Protein AF-A0A525D0L1-F1 (afdb_monomer_lite)

Se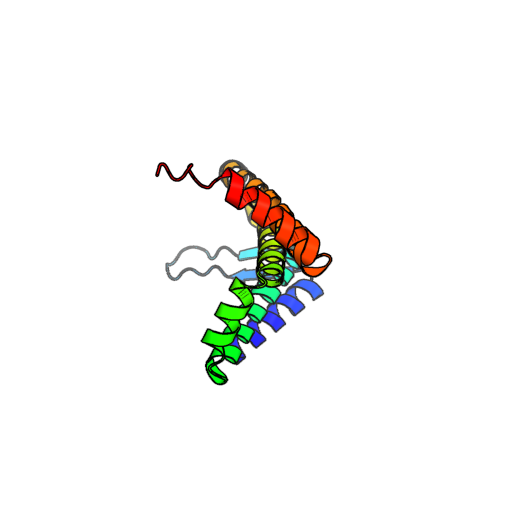condary structure (DSSP, 8-state):
-HHHHHHHHHHHHHHHHHTEEEEEE--SSSS-PEEEEEETHHHHHHHHHHHHHHHHHHHHHHHHHTT-HHHHHHHHHH-THHHHHHHHHHHHHHHHHHHH--TTTTS-HHHHHHHHHHHHHHHHHHHHHHHHHHHHHHHHH-HHHHHHHHHHHHHHHSPP---

Structure (mmCIF, N/CA/C/O backbone):
data_AF-A0A525D0L1-F1
#
_entry.id   AF-A0A525D0L1-F1
#
loop_
_atom_site.group_PDB
_atom_site.id
_atom_site.type_symbol
_atom_site.label_atom_id
_atom_site.label_alt_id
_atom_site.label_comp_id
_atom_site.label_asym_id
_atom_site.label_entity_id
_atom_site.label_seq_id
_atom_site.pdbx_PDB_ins_code
_atom_site.Cartn_x
_atom_site.Cartn_y
_atom_site.Cartn_z
_atom_site.occupancy
_atom_site.B_iso_or_equiv
_atom_site.auth_seq_id
_atom_site.auth_comp_id
_atom_site.auth_asym_id
_atom_site.auth_atom_id
_atom_site.pdbx_PDB_model_num
ATOM 1 N N . MET A 1 1 ? -17.324 0.822 -9.614 1.00 80.81 1 MET A N 1
ATOM 2 C CA . MET A 1 1 ? -16.140 0.660 -8.738 1.00 80.81 1 MET A CA 1
ATOM 3 C C . MET A 1 1 ? -15.811 -0.814 -8.514 1.00 80.81 1 MET A C 1
ATOM 5 O O . MET A 1 1 ? -14.697 -1.192 -8.839 1.00 80.81 1 MET A O 1
ATOM 9 N N . LEU A 1 2 ? -16.758 -1.664 -8.079 1.00 87.75 2 LEU A N 1
ATOM 10 C CA . LEU A 1 2 ? -16.481 -3.097 -7.853 1.00 87.75 2 LEU A CA 1
ATOM 11 C C . LEU A 1 2 ? -15.861 -3.840 -9.056 1.00 87.75 2 LEU A C 1
ATOM 13 O O . LEU A 1 2 ? -14.805 -4.433 -8.862 1.00 87.75 2 LEU A O 1
ATOM 17 N N . PRO A 1 3 ? -16.410 -3.767 -10.292 1.00 90.31 3 PRO A N 1
ATOM 18 C CA . PRO A 1 3 ? -15.849 -4.529 -11.415 1.00 90.31 3 PRO A CA 1
ATOM 19 C C . PRO A 1 3 ? -14.433 -4.074 -11.783 1.00 90.31 3 PRO A C 1
ATOM 21 O O . PRO A 1 3 ? -13.589 -4.887 -12.141 1.00 90.31 3 PRO A O 1
ATOM 24 N N . ILE A 1 4 ? -14.167 -2.771 -11.636 1.00 91.44 4 ILE A N 1
ATOM 25 C CA . ILE A 1 4 ? -12.854 -2.165 -11.881 1.00 91.44 4 ILE A CA 1
ATOM 26 C C . ILE A 1 4 ? -11.853 -2.672 -10.840 1.00 91.44 4 ILE A C 1
ATOM 28 O O . ILE A 1 4 ? -10.785 -3.148 -11.206 1.00 91.44 4 ILE A O 1
ATOM 32 N N . GLY A 1 5 ? -12.213 -2.633 -9.553 1.00 88.44 5 GLY A N 1
ATOM 33 C CA . GLY A 1 5 ? -11.365 -3.152 -8.480 1.00 88.44 5 GLY A CA 1
ATOM 34 C C . GLY A 1 5 ? -11.027 -4.629 -8.681 1.00 88.44 5 GLY A C 1
ATOM 35 O O . GLY A 1 5 ? -9.859 -5.002 -8.625 1.00 88.44 5 GLY A O 1
ATOM 36 N N . THR A 1 6 ? -12.019 -5.460 -9.016 1.00 90.94 6 THR A N 1
ATOM 37 C CA . THR A 1 6 ? -11.802 -6.884 -9.313 1.00 90.94 6 THR A CA 1
ATOM 38 C C . THR A 1 6 ? -10.883 -7.090 -10.516 1.00 90.94 6 THR A C 1
ATOM 40 O O . THR A 1 6 ? -9.970 -7.906 -10.436 1.00 90.94 6 THR A O 1
ATOM 43 N N . ALA A 1 7 ? -11.071 -6.343 -11.607 1.00 92.56 7 ALA A N 1
ATOM 44 C CA . ALA A 1 7 ? -10.205 -6.441 -12.781 1.00 92.56 7 ALA A CA 1
ATOM 45 C C . ALA A 1 7 ? -8.744 -6.097 -12.446 1.00 92.56 7 ALA A C 1
ATOM 47 O O . ALA A 1 7 ? -7.836 -6.835 -12.823 1.00 92.56 7 ALA A O 1
ATOM 48 N N . VAL A 1 8 ? -8.519 -5.029 -11.674 1.00 91.31 8 VAL A N 1
ATOM 49 C CA . VAL A 1 8 ? -7.176 -4.608 -11.247 1.00 91.31 8 VAL A CA 1
ATOM 50 C C . VAL A 1 8 ? -6.534 -5.641 -10.311 1.00 91.31 8 VAL A C 1
ATOM 52 O O . VAL A 1 8 ? -5.354 -5.949 -10.466 1.00 91.31 8 VAL A O 1
ATOM 55 N N . VAL A 1 9 ? -7.304 -6.242 -9.392 1.00 93.25 9 VAL A N 1
ATOM 56 C CA . VAL A 1 9 ? -6.830 -7.356 -8.547 1.00 93.25 9 VAL A CA 1
ATOM 57 C C . VAL A 1 9 ? -6.390 -8.542 -9.401 1.00 93.25 9 VAL A C 1
ATOM 59 O O . VAL A 1 9 ? -5.295 -9.064 -9.209 1.00 93.25 9 VAL A O 1
ATOM 62 N N . MET A 1 10 ? -7.224 -8.958 -10.356 1.00 93.81 10 MET A N 1
ATOM 63 C CA . MET A 1 10 ? -6.918 -10.093 -11.230 1.00 93.81 10 MET A CA 1
ATOM 64 C C . MET A 1 10 ? -5.665 -9.827 -12.065 1.00 93.81 10 MET A C 1
ATOM 66 O O . MET A 1 10 ? -4.816 -10.710 -12.185 1.00 93.81 10 MET A O 1
ATOM 70 N N . TRP A 1 11 ? -5.508 -8.602 -12.569 1.00 89.88 11 TRP A N 1
ATOM 71 C CA . TRP A 1 11 ? -4.317 -8.202 -13.310 1.00 89.88 11 TRP A CA 1
ATOM 72 C C . TRP A 1 11 ? -3.054 -8.219 -12.436 1.00 89.88 11 TRP A C 1
ATOM 74 O O . TRP A 1 11 ? -2.022 -8.752 -12.847 1.00 89.88 11 TRP A O 1
ATOM 84 N N . GLY A 1 12 ? -3.141 -7.728 -11.197 1.00 88.12 12 GLY A N 1
ATOM 85 C CA . GLY A 1 12 ? -2.045 -7.803 -10.231 1.00 88.12 12 GLY A CA 1
ATOM 86 C C . GLY A 1 12 ? -1.621 -9.245 -9.927 1.00 88.12 12 GLY A C 1
ATOM 87 O O . GLY A 1 12 ? -0.434 -9.569 -9.993 1.00 88.12 12 GLY A O 1
ATOM 88 N N . ILE A 1 13 ? -2.584 -10.141 -9.687 1.00 91.56 13 ILE A N 1
ATOM 89 C CA . ILE A 1 13 ? -2.332 -11.575 -9.460 1.00 91.56 13 ILE A CA 1
ATOM 90 C C . ILE A 1 13 ? -1.679 -12.221 -10.688 1.00 91.56 13 ILE A C 1
ATOM 92 O O . ILE A 1 13 ? -0.739 -13.012 -10.559 1.00 91.56 13 ILE A O 1
ATOM 96 N N . GLU A 1 14 ? -2.154 -11.888 -11.886 1.00 89.25 14 GLU A N 1
ATOM 97 C CA . GLU A 1 14 ? -1.582 -12.390 -13.131 1.00 89.25 14 GLU A CA 1
ATOM 98 C C . GLU A 1 14 ? -0.129 -11.933 -13.315 1.00 89.25 14 GLU A C 1
ATOM 100 O O . GLU A 1 14 ? 0.726 -12.753 -13.661 1.00 89.25 14 GLU A O 1
ATOM 105 N N . SER A 1 15 ? 0.170 -10.669 -13.006 1.00 85.62 15 SER A N 1
ATOM 106 C CA . SER A 1 15 ? 1.527 -10.111 -13.034 1.00 85.62 15 SER A CA 1
ATOM 107 C C . SER A 1 15 ? 2.466 -10.834 -12.056 1.00 85.62 15 SER A C 1
ATOM 109 O O . SER A 1 15 ? 3.561 -11.259 -12.442 1.00 85.62 15 SER A O 1
ATOM 111 N N . ILE A 1 16 ? 2.006 -11.113 -10.826 1.00 88.81 16 ILE A N 1
ATOM 112 C CA . ILE A 1 16 ? 2.753 -11.914 -9.835 1.00 88.81 16 ILE A CA 1
ATOM 113 C C . ILE A 1 16 ? 3.048 -13.316 -10.381 1.00 88.81 16 ILE A C 1
ATOM 115 O O . ILE A 1 16 ? 4.181 -13.798 -10.293 1.00 88.81 16 ILE A O 1
ATOM 119 N N . ARG A 1 17 ? 2.040 -13.979 -10.963 1.00 90.12 17 ARG A N 1
ATOM 120 C CA . ARG A 1 17 ? 2.164 -15.350 -11.475 1.00 90.12 17 ARG A CA 1
ATOM 121 C C . ARG A 1 17 ? 3.111 -15.433 -12.669 1.00 90.12 17 ARG A C 1
ATOM 123 O O . ARG A 1 17 ? 3.926 -16.353 -12.734 1.00 90.12 17 ARG A O 1
ATOM 130 N N . LYS A 1 18 ? 3.004 -14.497 -13.613 1.00 86.81 18 LYS A N 1
ATOM 131 C CA . LYS A 1 18 ? 3.844 -14.458 -14.818 1.00 86.81 18 LYS A CA 1
ATOM 132 C C . LYS A 1 18 ? 5.240 -13.895 -14.548 1.00 86.81 18 LYS A C 1
ATOM 134 O O . LYS A 1 18 ? 6.132 -14.109 -15.365 1.00 86.81 18 LYS A O 1
ATOM 139 N N . LYS A 1 19 ? 5.445 -13.199 -13.420 1.00 86.06 19 LYS A N 1
ATOM 140 C CA . LYS A 1 19 ? 6.674 -12.445 -13.098 1.00 86.06 19 LYS A CA 1
ATOM 141 C C . LYS A 1 19 ? 7.068 -11.478 -14.221 1.00 86.06 19 LYS A C 1
ATOM 143 O O . LYS A 1 19 ? 8.256 -11.227 -14.455 1.00 86.06 19 LYS A O 1
ATOM 148 N N . TYR A 1 20 ? 6.057 -10.969 -14.917 1.00 81.75 20 TYR A N 1
ATOM 149 C CA . TYR A 1 20 ? 6.176 -10.101 -16.074 1.00 81.75 20 TYR A CA 1
ATOM 150 C C . TYR A 1 20 ? 4.991 -9.140 -16.099 1.00 81.75 20 TYR A C 1
ATOM 152 O O . TYR A 1 20 ? 3.846 -9.579 -15.991 1.00 81.75 20 TYR A O 1
ATOM 160 N N . SER A 1 21 ? 5.286 -7.854 -16.268 1.00 77.56 21 SER A N 1
ATOM 161 C CA . SER A 1 21 ? 4.297 -6.786 -16.401 1.00 77.56 21 SER A CA 1
ATOM 162 C C . SER A 1 21 ? 4.735 -5.887 -17.549 1.00 77.56 21 SER A C 1
ATOM 164 O O . SER A 1 21 ? 5.891 -5.460 -17.574 1.00 77.56 21 SER A O 1
ATOM 166 N N . SER A 1 22 ? 3.850 -5.636 -18.509 1.00 76.62 22 SER A N 1
ATOM 167 C CA . SER A 1 22 ? 4.114 -4.750 -19.642 1.00 76.62 22 SER A CA 1
ATOM 168 C C . SER A 1 22 ? 3.035 -3.691 -19.724 1.00 76.62 22 SER A C 1
ATOM 170 O O . SER A 1 22 ? 1.850 -4.025 -19.796 1.00 76.62 22 SER A O 1
ATOM 172 N N . TYR A 1 23 ? 3.459 -2.437 -19.773 1.00 73.06 23 TYR A N 1
ATOM 173 C CA . TYR A 1 23 ? 2.577 -1.302 -19.983 1.00 73.06 23 TYR A CA 1
ATOM 174 C C . TYR A 1 23 ? 2.910 -0.670 -21.325 1.00 73.06 23 TYR A C 1
ATOM 176 O O . TYR A 1 23 ? 4.065 -0.322 -21.587 1.00 73.06 23 TYR A O 1
ATOM 184 N N . ASP A 1 24 ? 1.890 -0.532 -22.166 1.00 67.19 24 ASP A N 1
ATOM 185 C CA . ASP A 1 24 ? 1.983 0.294 -23.359 1.00 67.19 24 ASP A CA 1
ATOM 186 C C . ASP A 1 24 ? 1.743 1.743 -22.929 1.00 67.19 24 ASP A C 1
ATOM 188 O O . ASP A 1 24 ? 0.623 2.113 -22.568 1.00 67.19 24 ASP A O 1
ATOM 192 N N . SER A 1 25 ? 2.798 2.560 -22.889 1.00 60.16 25 SER A N 1
ATOM 193 C CA . SER A 1 25 ? 2.635 4.005 -22.734 1.00 60.16 25 SER A CA 1
ATOM 194 C C . SER A 1 25 ? 2.479 4.640 -24.115 1.00 60.16 25 SER A C 1
ATOM 196 O O . SER A 1 25 ? 3.284 5.474 -24.540 1.00 60.16 25 SER A O 1
ATOM 198 N N . SER A 1 26 ? 1.441 4.239 -24.843 1.00 52.75 26 SER A N 1
ATOM 199 C CA . SER A 1 26 ? 0.960 4.963 -26.010 1.00 52.75 26 SER A CA 1
ATOM 200 C C . SER A 1 26 ? 0.252 6.228 -25.520 1.00 52.75 26 SER A C 1
ATOM 202 O O . SER A 1 26 ? -0.972 6.284 -25.424 1.00 52.75 26 SER A O 1
ATOM 204 N N . VAL A 1 27 ? 1.035 7.235 -25.124 1.00 50.72 27 VAL A N 1
ATOM 205 C CA . VAL A 1 27 ? 0.517 8.588 -24.902 1.00 50.72 27 VAL A CA 1
ATOM 206 C C . VAL A 1 27 ? 0.013 9.093 -26.253 1.00 50.72 27 VAL A C 1
ATOM 208 O O . VAL A 1 27 ? 0.765 9.108 -27.228 1.00 50.72 27 VAL A O 1
ATOM 211 N N . GLU A 1 28 ? -1.267 9.463 -26.307 1.00 46.91 28 GLU A N 1
ATOM 212 C CA . GLU A 1 28 ? -1.941 10.115 -27.434 1.00 46.91 28 GLU A CA 1
ATOM 213 C C . GLU A 1 28 ? -1.128 11.327 -27.922 1.00 46.91 28 GLU A C 1
ATOM 215 O O . GLU A 1 28 ? -1.257 12.434 -27.405 1.00 46.91 28 GLU A O 1
ATOM 220 N N . GLY A 1 29 ? -0.229 11.123 -28.888 1.00 43.78 29 GLY A N 1
ATOM 221 C CA . GLY A 1 29 ? 0.645 12.201 -29.348 1.00 43.78 29 GLY A CA 1
ATOM 222 C C . GLY A 1 29 ? 1.868 11.761 -30.146 1.00 43.78 29 GLY A C 1
ATOM 223 O O . GLY A 1 29 ? 2.961 12.231 -29.865 1.00 43.78 29 GLY A O 1
ATOM 224 N N . GLY A 1 30 ? 1.713 10.861 -31.123 1.00 39.28 30 GLY A N 1
ATOM 225 C CA . GLY A 1 30 ? 2.628 10.731 -32.275 1.00 39.28 30 GLY A CA 1
ATOM 226 C C . GLY A 1 30 ? 4.114 10.409 -32.026 1.00 39.28 30 GLY A C 1
ATOM 227 O O . GLY A 1 30 ? 4.889 10.439 -32.979 1.00 39.28 30 GLY A O 1
ATOM 228 N N . GLY A 1 31 ? 4.534 10.104 -30.798 1.00 44.53 31 GLY A N 1
ATOM 229 C CA . GLY A 1 31 ? 5.885 9.646 -30.468 1.00 44.53 31 GLY A CA 1
ATOM 230 C C . GLY A 1 31 ? 5.937 8.126 -30.336 1.00 44.53 31 GLY A C 1
ATOM 231 O O . GLY A 1 31 ? 4.974 7.517 -29.880 1.00 44.53 31 GLY A O 1
ATOM 232 N N . SER A 1 32 ? 7.055 7.510 -30.735 1.00 47.81 32 SER A N 1
ATOM 233 C CA . SER A 1 32 ? 7.307 6.069 -30.589 1.00 47.81 32 SER A CA 1
ATOM 234 C C . SER A 1 32 ? 6.923 5.589 -29.185 1.00 47.81 32 SER A C 1
ATOM 236 O O . SER A 1 32 ? 7.541 6.021 -28.210 1.00 47.81 32 SER A O 1
ATOM 238 N N . GLY A 1 33 ? 5.905 4.729 -29.088 1.00 52.84 33 GLY A N 1
ATOM 239 C CA . GLY A 1 33 ? 5.436 4.179 -27.819 1.00 52.84 33 GLY A CA 1
ATOM 240 C C . GLY A 1 33 ? 6.590 3.536 -27.056 1.00 52.84 33 GLY A C 1
ATOM 241 O O . GLY A 1 33 ? 7.309 2.687 -27.590 1.00 52.84 33 GLY A O 1
ATOM 242 N N . TYR A 1 34 ? 6.802 3.977 -25.820 1.00 55.12 34 TYR A N 1
ATOM 243 C CA . TYR A 1 34 ? 7.755 3.337 -24.927 1.00 55.12 34 TYR A CA 1
ATOM 244 C C . TYR A 1 34 ? 7.037 2.176 -24.235 1.00 55.12 34 TYR A C 1
ATOM 246 O O . TYR A 1 34 ? 6.069 2.369 -23.504 1.00 55.12 34 TYR A O 1
ATOM 254 N N . TYR A 1 35 ? 7.503 0.954 -24.481 1.00 61.72 35 TYR A N 1
ATOM 255 C CA . TYR A 1 35 ? 7.062 -0.212 -23.725 1.00 61.72 35 TYR A CA 1
ATOM 256 C C . TYR A 1 35 ? 7.839 -0.257 -22.414 1.00 61.72 35 TYR A C 1
ATOM 258 O O . TYR A 1 35 ? 9.060 -0.406 -22.431 1.00 61.72 35 TYR A O 1
ATOM 266 N N . TYR A 1 36 ? 7.146 -0.129 -21.283 1.00 67.12 36 TYR A N 1
ATOM 267 C CA . TYR A 1 36 ? 7.752 -0.348 -19.973 1.00 67.12 36 TYR A CA 1
ATOM 268 C C . TYR A 1 36 ? 7.525 -1.798 -19.567 1.00 67.12 36 TYR A C 1
ATOM 270 O O . TYR A 1 36 ? 6.391 -2.208 -19.305 1.00 67.12 36 TYR A O 1
ATOM 278 N N . SER A 1 37 ? 8.609 -2.569 -19.515 1.00 76.94 37 SER A N 1
ATOM 279 C CA . SER A 1 37 ? 8.582 -3.976 -19.132 1.00 76.94 37 SER A CA 1
ATOM 280 C C . SER A 1 37 ? 9.252 -4.164 -17.774 1.00 76.94 37 SER A C 1
ATOM 282 O O . SER A 1 37 ? 10.442 -3.881 -17.595 1.00 76.94 37 SER A O 1
ATOM 284 N N . TYR A 1 38 ? 8.518 -4.729 -16.822 1.00 76.69 38 TYR A N 1
ATOM 285 C CA . TYR A 1 38 ? 9.063 -5.212 -15.558 1.00 76.69 38 TYR A CA 1
ATOM 286 C C . TYR A 1 38 ? 9.267 -6.724 -15.627 1.00 76.69 38 TYR A C 1
ATOM 288 O O . TYR A 1 38 ? 8.419 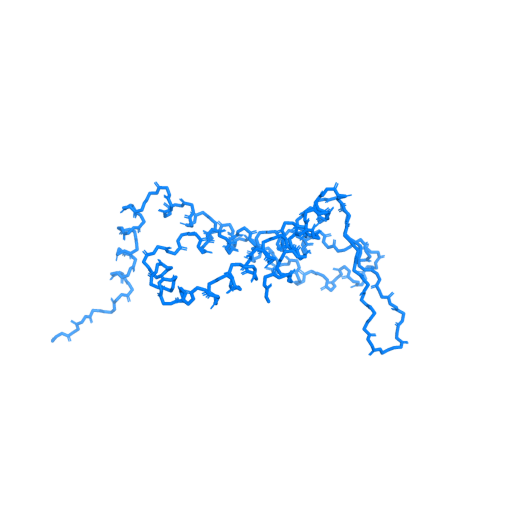-7.465 -16.125 1.00 76.69 38 TYR A O 1
ATOM 296 N N . THR A 1 39 ? 10.391 -7.204 -15.094 1.00 81.19 39 THR A N 1
ATOM 297 C CA . THR A 1 39 ? 10.718 -8.637 -15.028 1.00 81.19 39 THR A CA 1
ATOM 298 C C . THR A 1 39 ? 11.198 -9.021 -13.633 1.00 81.19 39 THR A C 1
ATOM 300 O O . THR A 1 39 ? 11.883 -8.235 -12.976 1.00 81.19 39 THR A O 1
ATOM 303 N N . GLY A 1 40 ? 10.910 -10.246 -13.191 1.00 85.50 40 GLY A N 1
ATOM 304 C CA . GLY A 1 40 ? 11.455 -10.782 -11.940 1.00 85.50 40 GLY A CA 1
ATOM 305 C C . GLY A 1 40 ? 10.849 -10.124 -10.697 1.00 85.50 40 GLY A C 1
ATOM 306 O O . GLY A 1 40 ? 9.630 -10.016 -10.594 1.00 85.50 40 GLY A O 1
ATOM 307 N N . ILE A 1 41 ? 11.688 -9.702 -9.742 1.00 84.56 41 ILE A N 1
ATOM 308 C CA . ILE A 1 41 ? 11.239 -9.128 -8.456 1.00 84.56 41 ILE A CA 1
ATOM 309 C C . ILE A 1 41 ? 10.431 -7.842 -8.666 1.00 84.56 41 ILE A C 1
ATOM 311 O O . ILE A 1 41 ? 9.415 -7.655 -8.003 1.00 84.56 41 ILE A O 1
ATOM 315 N N . ALA A 1 42 ? 10.829 -6.996 -9.621 1.00 83.50 42 ALA A N 1
ATOM 316 C CA . ALA A 1 42 ? 10.110 -5.761 -9.926 1.00 83.50 42 ALA A CA 1
ATOM 317 C C . ALA A 1 42 ? 8.678 -6.036 -10.412 1.00 83.50 42 ALA A C 1
ATOM 319 O O . ALA A 1 42 ? 7.752 -5.373 -9.968 1.00 83.50 42 ALA A O 1
ATOM 320 N N . ALA A 1 43 ? 8.480 -7.063 -11.247 1.00 83.25 43 ALA A N 1
ATOM 321 C CA . ALA A 1 43 ? 7.148 -7.450 -11.716 1.00 83.25 43 ALA A CA 1
ATOM 322 C C . ALA A 1 43 ? 6.277 -8.035 -10.596 1.00 83.25 43 ALA A C 1
ATOM 324 O O . ALA A 1 43 ? 5.082 -7.768 -10.533 1.00 83.25 43 ALA A O 1
ATOM 325 N N . VAL A 1 44 ? 6.872 -8.806 -9.679 1.00 86.69 44 VAL A N 1
ATOM 326 C CA . VAL A 1 44 ? 6.148 -9.323 -8.507 1.00 86.69 44 VAL A CA 1
ATOM 327 C C . VAL A 1 44 ? 5.684 -8.174 -7.611 1.00 86.69 44 VAL A C 1
ATOM 329 O O . VAL A 1 44 ? 4.540 -8.171 -7.168 1.00 86.69 44 VAL A O 1
ATOM 332 N N . MET A 1 45 ? 6.545 -7.187 -7.364 1.00 89.81 45 MET A N 1
ATOM 333 C CA . MET A 1 45 ? 6.217 -6.033 -6.520 1.00 89.81 45 MET A CA 1
ATOM 334 C C . MET A 1 45 ? 5.213 -5.092 -7.185 1.00 89.81 45 MET A C 1
ATOM 336 O O . MET A 1 45 ? 4.300 -4.607 -6.517 1.00 89.81 45 MET A O 1
ATOM 340 N N . ASP A 1 46 ? 5.311 -4.905 -8.499 1.00 88.25 46 AS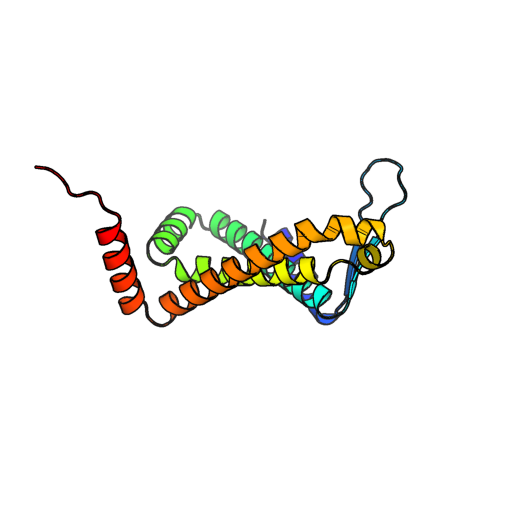P A N 1
ATOM 341 C CA . ASP A 1 46 ? 4.308 -4.204 -9.299 1.00 88.25 46 ASP A CA 1
ATOM 342 C C . ASP A 1 46 ? 2.945 -4.906 -9.202 1.00 88.25 46 ASP A C 1
ATOM 344 O O . ASP A 1 46 ? 1.941 -4.291 -8.851 1.00 88.25 46 ASP A O 1
ATOM 348 N N . GLY A 1 47 ? 2.918 -6.231 -9.371 1.00 87.25 47 GLY A N 1
ATOM 349 C CA . GLY A 1 47 ? 1.704 -7.028 -9.227 1.00 87.25 47 GLY A CA 1
ATOM 350 C C . GLY A 1 47 ? 1.100 -6.987 -7.817 1.00 87.25 47 GLY A C 1
ATOM 351 O O . GLY A 1 47 ? -0.121 -6.895 -7.680 1.00 87.25 47 GLY A O 1
ATOM 352 N N . ILE A 1 48 ? 1.921 -6.979 -6.757 1.00 91.31 48 ILE A N 1
ATOM 353 C CA . ILE A 1 48 ? 1.451 -6.753 -5.376 1.00 91.31 48 ILE A CA 1
ATOM 354 C C . ILE A 1 48 ? 0.821 -5.362 -5.256 1.00 91.31 48 ILE A C 1
ATOM 356 O O . ILE A 1 48 ? -0.283 -5.235 -4.730 1.00 91.31 48 ILE A O 1
ATOM 360 N N . THR A 1 49 ? 1.482 -4.336 -5.791 1.00 92.12 49 THR A N 1
ATOM 361 C CA . THR A 1 49 ? 0.997 -2.948 -5.765 1.00 92.12 49 THR A CA 1
ATOM 362 C C . THR A 1 49 ? -0.355 -2.822 -6.471 1.00 92.12 49 THR A C 1
ATOM 364 O O . THR A 1 49 ? -1.293 -2.266 -5.900 1.00 92.12 49 THR A O 1
ATOM 367 N N . LEU A 1 50 ? -0.493 -3.405 -7.667 1.00 90.38 50 LEU A N 1
ATOM 368 C CA . LEU A 1 50 ? -1.757 -3.473 -8.403 1.00 90.38 50 LEU A CA 1
ATOM 369 C C . LEU A 1 50 ? -2.833 -4.225 -7.620 1.00 90.38 50 LEU A C 1
ATOM 371 O O . LEU A 1 50 ? -3.959 -3.751 -7.512 1.00 90.38 50 LEU A O 1
ATOM 375 N N . THR A 1 51 ? -2.492 -5.370 -7.029 1.00 92.19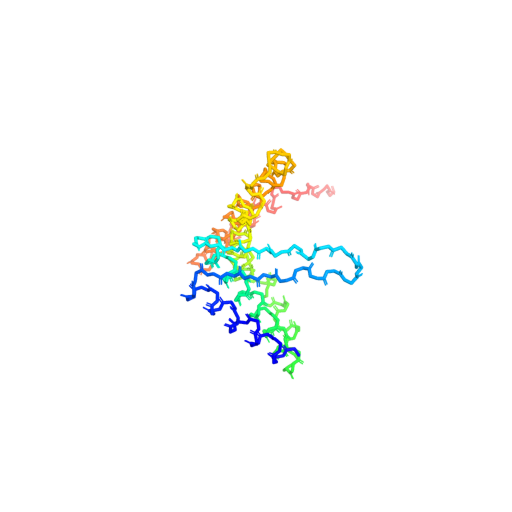 51 THR A N 1
ATOM 376 C CA . THR A 1 51 ? -3.441 -6.167 -6.240 1.00 92.19 51 THR A CA 1
ATOM 377 C C . THR A 1 51 ? -3.985 -5.359 -5.063 1.00 92.19 51 THR A C 1
ATOM 379 O O . THR A 1 51 ? -5.194 -5.330 -4.837 1.00 92.19 51 THR A O 1
ATOM 382 N N . LEU A 1 52 ? -3.111 -4.649 -4.344 1.00 93.25 52 LEU A N 1
ATOM 383 C CA . LEU A 1 52 ? -3.502 -3.776 -3.239 1.00 93.25 52 LEU A CA 1
ATOM 384 C C . LEU A 1 52 ? -4.362 -2.608 -3.728 1.00 93.25 52 LEU A C 1
ATOM 386 O O . LEU A 1 52 ? -5.413 -2.344 -3.148 1.00 93.25 52 LEU A O 1
ATOM 390 N N . LEU A 1 53 ? -3.975 -1.948 -4.821 1.00 92.50 53 LEU A N 1
ATOM 391 C CA . LEU A 1 53 ? -4.752 -0.854 -5.405 1.00 92.50 53 LEU A CA 1
ATOM 392 C C . LEU A 1 53 ? -6.157 -1.315 -5.819 1.00 92.50 53 LEU A C 1
ATOM 394 O O . LEU A 1 53 ? -7.152 -0.667 -5.493 1.00 92.50 53 LEU A O 1
ATOM 398 N N . GLY A 1 54 ? -6.251 -2.459 -6.495 1.00 90.69 54 GLY A N 1
ATOM 399 C CA . GLY A 1 54 ? -7.521 -3.059 -6.886 1.00 90.69 54 GLY A CA 1
ATOM 400 C C . GLY A 1 54 ? -8.381 -3.425 -5.677 1.00 90.69 54 GLY A C 1
ATOM 401 O O . GLY A 1 54 ? -9.580 -3.143 -5.674 1.00 90.69 54 GLY A O 1
ATOM 402 N N . ALA A 1 55 ? -7.773 -3.976 -4.622 1.00 91.69 55 ALA A N 1
ATOM 403 C CA . ALA A 1 55 ? -8.459 -4.272 -3.369 1.00 91.69 55 ALA A CA 1
ATOM 404 C C . ALA A 1 55 ? -8.989 -2.994 -2.701 1.00 91.69 55 ALA A C 1
ATOM 406 O O . ALA A 1 55 ? -10.137 -2.976 -2.265 1.00 91.69 55 ALA A O 1
ATOM 407 N N . ALA A 1 56 ? -8.212 -1.907 -2.686 1.00 91.69 56 ALA A N 1
ATOM 408 C CA . ALA A 1 56 ? -8.662 -0.617 -2.168 1.00 91.69 56 ALA A CA 1
ATOM 409 C C . ALA A 1 56 ? -9.870 -0.083 -2.955 1.00 91.69 56 ALA A C 1
ATOM 411 O O . ALA A 1 56 ? -10.890 0.241 -2.353 1.00 91.69 56 ALA A O 1
ATOM 412 N N . ILE A 1 57 ? -9.808 -0.079 -4.292 1.00 91.69 57 ILE A N 1
ATOM 413 C CA . ILE A 1 57 ? -10.923 0.349 -5.159 1.00 91.69 57 ILE A CA 1
ATOM 414 C C . ILE A 1 57 ? -12.165 -0.520 -4.926 1.00 91.69 57 ILE A C 1
ATOM 416 O O . ILE A 1 57 ? -13.290 -0.011 -4.863 1.00 91.69 57 ILE A O 1
ATOM 420 N N . PHE A 1 58 ? -11.973 -1.833 -4.792 1.00 92.62 58 PHE A N 1
ATOM 421 C CA . PHE A 1 58 ? -13.048 -2.773 -4.506 1.00 92.62 58 PHE A CA 1
ATOM 422 C C . PHE A 1 58 ? -13.699 -2.471 -3.151 1.00 92.62 58 PHE A C 1
ATOM 424 O O . PHE A 1 58 ? -14.916 -2.306 -3.087 1.00 92.62 58 PHE A O 1
ATOM 431 N N . ILE A 1 59 ? -12.904 -2.319 -2.089 1.00 90.88 59 ILE A N 1
ATOM 432 C CA . ILE A 1 59 ? -13.384 -1.992 -0.740 1.00 90.88 59 ILE A CA 1
ATOM 433 C C . ILE A 1 59 ? -14.119 -0.649 -0.744 1.00 90.88 59 ILE A C 1
ATOM 435 O O . ILE A 1 59 ? -15.223 -0.564 -0.215 1.00 90.88 59 ILE A O 1
ATOM 439 N N . THR A 1 60 ? -13.583 0.389 -1.392 1.00 89.25 60 THR A N 1
ATOM 440 C CA . THR A 1 60 ? -14.266 1.687 -1.513 1.00 89.25 60 THR A CA 1
ATOM 441 C C . THR A 1 60 ? -15.610 1.549 -2.230 1.00 89.25 60 THR A C 1
ATOM 443 O O . THR A 1 60 ? -16.614 2.100 -1.775 1.00 89.25 60 THR A O 1
ATOM 446 N N . GLY A 1 61 ? -15.664 0.772 -3.316 1.00 89.62 61 GLY A N 1
ATOM 447 C CA . GLY A 1 61 ? -16.912 0.468 -4.016 1.00 89.62 61 GLY A CA 1
ATOM 448 C C . GLY A 1 61 ? -17.922 -0.269 -3.136 1.00 89.62 61 GLY A C 1
ATOM 449 O O . GLY A 1 61 ? -19.103 0.071 -3.145 1.00 89.62 61 GLY A O 1
ATOM 450 N N . PHE A 1 62 ? -17.457 -1.237 -2.348 1.00 91.75 62 PHE A N 1
ATOM 451 C CA . PHE A 1 62 ? -18.282 -2.002 -1.417 1.00 91.75 62 PHE A CA 1
ATOM 452 C C . PHE A 1 62 ? -18.859 -1.103 -0.318 1.00 91.75 62 PHE A C 1
ATOM 454 O O . PHE A 1 62 ? -20.063 -1.089 -0.082 1.00 91.75 62 PHE A O 1
ATOM 461 N N . ILE A 1 63 ? -18.023 -0.271 0.297 1.00 91.31 63 ILE A N 1
ATOM 462 C CA . ILE A 1 63 ? -18.430 0.668 1.349 1.00 91.31 63 ILE A CA 1
ATOM 463 C C . ILE A 1 63 ? -19.454 1.680 0.831 1.00 91.31 63 ILE A C 1
ATOM 465 O O . ILE A 1 63 ? -20.390 2.021 1.554 1.00 91.31 63 ILE A O 1
ATOM 469 N N . GLY A 1 64 ? -19.304 2.127 -0.420 1.00 90.19 64 GLY A N 1
ATOM 470 C CA . GLY A 1 64 ? -20.280 2.983 -1.088 1.00 90.19 64 GLY A CA 1
ATOM 471 C C . GLY A 1 64 ? -21.649 2.320 -1.249 1.00 90.19 64 GLY A C 1
ATOM 472 O O . GLY A 1 64 ? -22.660 2.968 -1.002 1.00 90.19 64 GLY A O 1
ATOM 473 N N . LEU A 1 65 ? -21.692 1.030 -1.595 1.00 93.69 65 LEU A N 1
ATOM 474 C CA . LEU A 1 65 ? -22.950 0.293 -1.780 1.00 93.69 65 LEU A CA 1
ATOM 475 C C . LEU A 1 65 ? -23.717 0.071 -0.474 1.00 93.69 65 LEU A C 1
ATOM 477 O O . LEU A 1 65 ? -24.942 0.135 -0.472 1.00 93.69 65 LEU A O 1
ATOM 481 N N . PHE A 1 66 ? -23.009 -0.162 0.630 1.00 93.88 66 PHE A N 1
ATOM 482 C CA . PHE A 1 66 ? -23.624 -0.413 1.939 1.00 93.88 66 PHE A CA 1
ATOM 483 C C . PHE A 1 66 ? -23.722 0.837 2.824 1.00 93.88 66 PHE A C 1
ATOM 485 O O . PHE A 1 66 ? -24.117 0.739 3.983 1.00 93.88 66 PHE A O 1
ATOM 492 N N . ASN A 1 67 ? -23.350 2.009 2.301 1.00 92.50 67 ASN A N 1
ATOM 493 C CA . ASN A 1 67 ? -23.322 3.277 3.032 1.00 92.50 67 ASN A CA 1
ATOM 494 C C . ASN A 1 67 ? -22.544 3.206 4.370 1.00 92.50 67 ASN A C 1
ATOM 496 O O . ASN A 1 67 ? -22.887 3.850 5.360 1.00 92.50 67 ASN A O 1
ATOM 500 N N . LEU A 1 68 ? -21.465 2.417 4.406 1.00 93.06 68 LEU A N 1
ATOM 501 C CA . LEU A 1 68 ? -20.668 2.153 5.616 1.00 93.06 68 LEU A CA 1
ATOM 502 C C . LEU A 1 68 ? -19.584 3.211 5.872 1.00 93.06 68 LEU A C 1
ATOM 504 O O . LEU A 1 68 ? -18.698 3.014 6.702 1.00 93.06 68 LEU A O 1
ATOM 508 N N . GLN A 1 69 ? -19.626 4.334 5.156 1.00 91.31 69 GLN A N 1
ATOM 509 C CA . GLN A 1 69 ? -18.562 5.342 5.147 1.00 91.31 69 GLN A CA 1
ATOM 510 C C . GLN A 1 69 ? -18.298 5.902 6.551 1.00 91.31 69 GLN A C 1
ATOM 512 O O . GLN A 1 69 ? -17.154 5.937 7.000 1.00 91.31 69 GLN A O 1
ATOM 517 N N . GLY A 1 70 ? -19.359 6.273 7.276 1.00 89.62 70 GLY A N 1
ATOM 518 C CA . GLY A 1 70 ? -19.243 6.799 8.638 1.00 89.62 70 GLY A CA 1
ATOM 519 C C . GLY A 1 70 ? -18.676 5.776 9.624 1.00 89.62 70 GLY A C 1
ATOM 520 O O . GLY A 1 70 ? -17.795 6.107 10.415 1.00 89.62 70 GLY A O 1
ATOM 521 N N . ALA A 1 71 ? -19.127 4.520 9.540 1.00 89.94 71 ALA A N 1
ATOM 522 C CA . ALA A 1 71 ? -18.633 3.438 10.389 1.00 89.94 71 ALA A CA 1
ATOM 523 C C . ALA A 1 71 ? -17.148 3.145 10.128 1.00 89.94 71 ALA A C 1
ATOM 525 O O . ALA A 1 71 ? -16.375 3.026 11.077 1.00 89.94 71 ALA A O 1
ATOM 526 N N . LEU A 1 72 ? -16.729 3.108 8.857 1.00 88.75 72 LEU A N 1
ATOM 527 C CA . LEU A 1 72 ? -15.330 2.900 8.487 1.00 88.75 72 LEU A CA 1
ATOM 528 C C . LEU A 1 72 ? -14.440 4.043 8.981 1.00 88.75 72 LEU A C 1
ATOM 530 O O . LEU A 1 72 ? -13.385 3.787 9.548 1.00 88.75 72 LEU A O 1
ATOM 534 N N . ILE A 1 73 ? -14.849 5.300 8.785 1.00 89.88 73 ILE A N 1
ATOM 535 C CA . ILE A 1 73 ? -14.060 6.458 9.227 1.00 89.88 73 ILE A CA 1
ATOM 536 C C . ILE A 1 73 ? -13.902 6.442 10.749 1.00 89.88 73 ILE A C 1
ATOM 538 O O . ILE A 1 73 ? -12.797 6.648 11.248 1.00 89.88 73 ILE A O 1
ATOM 542 N N . SER A 1 74 ? -14.978 6.170 11.489 1.00 90.94 74 SER A N 1
ATOM 543 C CA . SER A 1 74 ? -14.923 6.044 12.949 1.00 90.94 74 SER A CA 1
ATOM 544 C C . SER A 1 74 ? -14.018 4.892 13.385 1.00 90.94 74 SER A C 1
ATOM 546 O O . SER A 1 74 ? -13.209 5.066 14.294 1.00 90.94 74 SER A O 1
ATOM 548 N N . TYR A 1 75 ? -14.092 3.747 12.700 1.00 89.19 75 TYR A N 1
ATOM 549 C CA . TYR A 1 75 ? -13.218 2.608 12.965 1.00 89.19 75 TYR A CA 1
ATOM 550 C C . TYR A 1 75 ? -11.746 2.938 12.691 1.00 89.19 75 TYR A C 1
ATOM 552 O O . TYR A 1 75 ? -10.918 2.737 13.569 1.00 89.19 75 TYR A O 1
ATOM 560 N N . MET A 1 76 ? -11.416 3.518 11.533 1.00 88.44 76 MET A N 1
ATOM 561 C CA . MET A 1 76 ? -10.038 3.893 11.185 1.00 88.44 76 MET A CA 1
ATOM 562 C C . MET A 1 76 ? -9.465 4.964 12.115 1.00 88.44 76 MET A C 1
ATOM 564 O O . MET A 1 76 ? -8.265 4.973 12.361 1.00 88.44 76 MET A O 1
ATOM 568 N N . LYS A 1 77 ? -10.302 5.865 12.643 1.00 88.38 77 LYS A N 1
ATOM 569 C CA . LYS A 1 77 ? -9.877 6.836 13.661 1.00 88.38 77 LYS A CA 1
ATOM 570 C C . LYS A 1 77 ? -9.556 6.170 14.996 1.00 88.38 77 LYS A C 1
ATOM 572 O O . LYS A 1 77 ? -8.627 6.600 15.667 1.00 88.38 77 LYS A O 1
ATOM 577 N N . ALA A 1 78 ? -10.331 5.161 15.387 1.00 88.44 78 ALA A N 1
ATOM 578 C CA . ALA A 1 78 ? -10.137 4.456 16.650 1.00 88.44 78 ALA A CA 1
ATOM 579 C C . ALA A 1 78 ? -9.011 3.412 16.582 1.00 88.44 78 ALA A C 1
ATOM 581 O O . ALA A 1 78 ? -8.328 3.184 17.575 1.00 88.44 78 ALA A O 1
ATOM 582 N N . ARG A 1 79 ? -8.852 2.755 15.429 1.00 90.25 79 ARG A N 1
ATOM 583 C CA . ARG A 1 79 ? -7.906 1.663 15.186 1.00 90.25 79 ARG A CA 1
ATOM 584 C C . ARG A 1 79 ? -7.266 1.809 13.797 1.00 90.25 79 ARG A C 1
ATOM 586 O O . ARG A 1 79 ? -7.705 1.158 12.841 1.00 90.25 79 ARG A O 1
ATOM 593 N N . PRO A 1 80 ? -6.278 2.708 13.635 1.00 92.00 80 PRO A N 1
ATOM 594 C CA . PRO A 1 80 ? -5.666 2.985 12.336 1.00 92.00 80 PRO A CA 1
ATOM 595 C C . PRO A 1 80 ? -4.748 1.862 11.819 1.00 92.00 80 PRO A C 1
ATOM 597 O O . PRO A 1 80 ? -4.256 1.955 10.695 1.00 92.00 80 PRO A O 1
ATOM 600 N N . GLY A 1 81 ? -4.525 0.794 12.581 1.00 93.50 81 GLY A N 1
ATOM 601 C CA . GLY A 1 81 ? -3.417 -0.140 12.377 1.00 93.50 81 GLY A CA 1
ATOM 602 C C . GLY A 1 81 ? -3.504 -0.892 11.067 1.00 93.50 81 GLY A C 1
ATOM 603 O O . GLY A 1 81 ? -2.504 -1.035 10.368 1.00 93.50 81 GLY A O 1
ATOM 604 N N . PHE A 1 82 ? -4.716 -1.280 10.664 1.00 91.38 82 PHE A N 1
ATOM 605 C CA . PHE A 1 82 ? -4.951 -1.871 9.347 1.00 91.38 82 PHE A CA 1
ATOM 606 C C . PHE A 1 82 ? -4.653 -0.893 8.209 1.00 91.38 82 PHE A C 1
ATOM 608 O O . PHE A 1 82 ? -4.069 -1.293 7.203 1.00 91.38 82 PHE A O 1
ATOM 615 N N . ALA A 1 83 ? -5.007 0.385 8.368 1.00 92.38 83 ALA A N 1
ATOM 616 C CA . ALA A 1 83 ? -4.716 1.409 7.370 1.00 92.38 83 ALA A CA 1
ATOM 617 C C . ALA A 1 83 ? -3.207 1.692 7.287 1.00 92.38 83 ALA A C 1
ATOM 619 O O . ALA A 1 83 ? -2.666 1.774 6.186 1.00 92.38 83 ALA A O 1
ATOM 620 N N . MET A 1 84 ? -2.518 1.770 8.432 1.00 95.00 84 MET A N 1
ATOM 621 C CA . MET A 1 84 ? -1.060 1.931 8.502 1.00 95.00 84 MET A CA 1
ATOM 622 C C . MET A 1 84 ? -0.328 0.738 7.886 1.00 95.00 84 MET A C 1
ATOM 624 O O . MET A 1 84 ? 0.577 0.929 7.076 1.00 95.00 84 MET A O 1
ATOM 628 N N . LEU A 1 85 ? -0.751 -0.487 8.210 1.00 94.94 85 LEU A N 1
ATOM 629 C CA . LEU A 1 85 ? -0.176 -1.709 7.657 1.00 94.94 85 LEU A CA 1
ATOM 630 C C . LEU A 1 85 ? -0.366 -1.769 6.140 1.00 94.94 85 LEU A C 1
ATOM 632 O O . LEU A 1 85 ? 0.594 -1.996 5.405 1.00 94.94 85 LEU A O 1
ATOM 636 N N . PHE A 1 86 ? -1.588 -1.524 5.665 1.00 94.56 86 PHE A N 1
ATOM 637 C CA . PHE A 1 86 ? -1.899 -1.516 4.240 1.00 94.56 86 PHE A CA 1
ATOM 638 C C . PHE A 1 86 ? -1.083 -0.457 3.487 1.00 94.56 86 PHE A C 1
ATOM 640 O O . PHE A 1 86 ? -0.445 -0.773 2.481 1.00 94.56 86 PHE A O 1
ATOM 647 N N . ALA A 1 87 ? -1.046 0.778 3.998 1.00 93.81 87 ALA A N 1
ATOM 648 C CA . ALA A 1 87 ? -0.245 1.856 3.424 1.00 93.81 87 ALA A CA 1
ATOM 649 C C . ALA A 1 87 ? 1.251 1.511 3.424 1.00 93.81 87 ALA A C 1
ATOM 651 O O . ALA A 1 87 ? 1.935 1.756 2.432 1.00 93.81 87 ALA A O 1
ATOM 652 N N . GLY A 1 88 ? 1.748 0.893 4.498 1.00 95.69 88 GLY A N 1
ATOM 653 C CA . GLY A 1 88 ? 3.131 0.445 4.614 1.00 95.69 88 GLY A CA 1
ATOM 654 C C . GLY A 1 88 ? 3.505 -0.583 3.550 1.00 95.69 88 GLY A C 1
ATOM 655 O O . GLY A 1 88 ? 4.480 -0.385 2.827 1.00 95.69 88 GLY A O 1
ATOM 656 N N . ILE A 1 89 ? 2.702 -1.641 3.389 1.00 94.44 89 ILE A N 1
ATOM 657 C CA . ILE A 1 89 ? 2.935 -2.674 2.366 1.00 94.44 89 ILE A CA 1
ATOM 658 C C . ILE A 1 89 ? 2.885 -2.059 0.962 1.00 94.44 89 ILE A C 1
ATOM 660 O O . ILE A 1 89 ? 3.760 -2.345 0.147 1.00 94.44 89 ILE A O 1
ATOM 664 N N . PHE A 1 90 ? 1.911 -1.184 0.698 1.00 94.62 90 PHE A N 1
ATOM 665 C CA . PHE A 1 90 ? 1.783 -0.496 -0.587 1.00 94.62 90 PHE A CA 1
ATOM 666 C C . PHE A 1 90 ? 3.001 0.385 -0.904 1.00 94.62 90 PHE A C 1
ATOM 668 O O . PHE A 1 90 ? 3.534 0.341 -2.011 1.00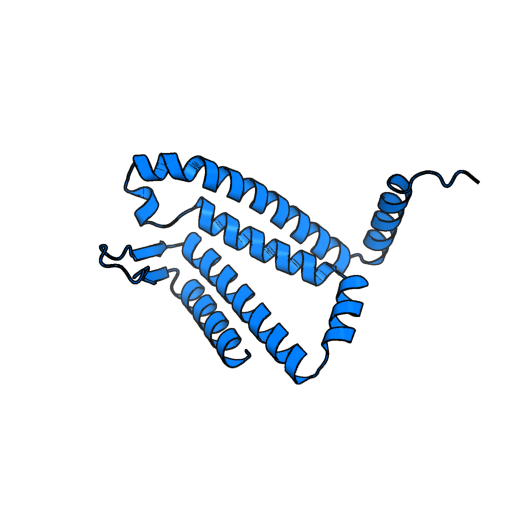 94.62 90 PHE A O 1
ATOM 675 N N . MET A 1 91 ? 3.482 1.163 0.071 1.00 95.25 91 MET A N 1
ATOM 676 C CA . MET A 1 91 ? 4.686 1.984 -0.092 1.00 95.25 91 MET A CA 1
ATOM 677 C C . MET A 1 91 ? 5.925 1.122 -0.327 1.00 95.25 91 MET A C 1
ATOM 679 O O . MET A 1 91 ? 6.719 1.436 -1.209 1.00 95.25 91 MET A O 1
ATOM 683 N N . ILE A 1 92 ? 6.076 0.014 0.406 1.00 94.69 92 ILE A N 1
ATOM 684 C CA . ILE A 1 92 ? 7.191 -0.921 0.218 1.00 94.69 92 ILE A CA 1
ATOM 685 C C . ILE A 1 92 ? 7.173 -1.490 -1.202 1.00 94.69 92 ILE A C 1
ATOM 687 O O . ILE A 1 92 ? 8.186 -1.422 -1.898 1.00 94.69 92 ILE A O 1
ATOM 691 N N . SER A 1 93 ? 6.036 -2.019 -1.661 1.00 92.56 93 SER A N 1
ATOM 692 C CA . SER A 1 93 ? 5.941 -2.635 -2.987 1.00 92.56 93 SER A CA 1
ATOM 693 C C . SER A 1 93 ? 6.177 -1.615 -4.108 1.00 92.56 93 SER A C 1
ATOM 695 O O . SER A 1 93 ? 6.937 -1.887 -5.044 1.00 92.56 93 SER A O 1
ATOM 697 N N . ALA A 1 94 ? 5.624 -0.405 -3.981 1.00 90.25 94 ALA A N 1
ATOM 698 C CA . ALA A 1 94 ? 5.838 0.678 -4.938 1.00 90.25 94 ALA A CA 1
ATOM 699 C C . ALA A 1 94 ? 7.307 1.138 -4.970 1.00 90.25 94 ALA A C 1
ATOM 701 O O . ALA A 1 94 ? 7.902 1.245 -6.046 1.00 90.25 94 ALA A O 1
ATOM 702 N N . SER A 1 95 ? 7.925 1.351 -3.806 1.00 91.62 95 SER A N 1
ATOM 703 C CA . SER A 1 95 ? 9.332 1.747 -3.703 1.00 91.62 95 SER A CA 1
ATOM 704 C C . SER A 1 95 ? 10.274 0.705 -4.284 1.00 91.62 95 SER A C 1
ATOM 706 O O . SER A 1 95 ? 11.188 1.057 -5.027 1.00 91.62 95 SER A O 1
ATOM 708 N N . VAL A 1 96 ? 10.052 -0.579 -3.993 1.00 89.75 96 VAL A N 1
ATOM 709 C CA . VAL A 1 96 ? 10.881 -1.659 -4.540 1.00 89.75 96 VAL A CA 1
ATOM 710 C C . VAL A 1 96 ? 10.783 -1.683 -6.067 1.00 89.75 96 VAL A C 1
ATOM 712 O O . VAL A 1 96 ? 11.806 -1.754 -6.748 1.00 89.75 96 VAL A O 1
ATOM 715 N N . THR A 1 97 ? 9.577 -1.530 -6.617 1.00 87.62 97 THR A N 1
ATOM 716 C CA . THR A 1 97 ? 9.360 -1.454 -8.071 1.00 87.62 97 THR A CA 1
ATOM 717 C C . THR A 1 97 ? 10.139 -0.292 -8.701 1.00 87.62 97 THR A C 1
ATOM 719 O O . THR A 1 97 ? 10.793 -0.466 -9.729 1.00 87.62 97 THR A O 1
ATOM 722 N N . GLN A 1 98 ? 10.149 0.881 -8.060 1.00 86.06 98 GLN A N 1
ATOM 723 C CA . GLN A 1 98 ? 10.893 2.049 -8.546 1.00 86.06 98 GLN A CA 1
ATOM 724 C C . GLN A 1 98 ? 12.417 1.915 -8.414 1.00 86.06 98 GLN A C 1
ATOM 726 O O . GLN A 1 98 ? 13.138 2.413 -9.278 1.00 86.06 98 GLN A O 1
ATOM 731 N N . ILE A 1 99 ? 12.912 1.246 -7.367 1.00 87.06 99 ILE A N 1
ATOM 732 C CA . ILE A 1 99 ? 14.351 1.020 -7.154 1.00 87.06 99 ILE A CA 1
ATOM 733 C C . ILE A 1 99 ? 14.919 0.103 -8.240 1.00 87.06 99 ILE A C 1
ATOM 735 O O . ILE A 1 99 ? 15.976 0.397 -8.801 1.00 87.06 99 ILE A O 1
ATOM 739 N N . PHE A 1 100 ? 14.217 -0.991 -8.551 1.00 83.31 100 PHE A N 1
ATOM 740 C CA . PHE A 1 100 ? 14.643 -1.921 -9.599 1.00 83.31 100 PHE A CA 1
ATOM 741 C C . PHE A 1 100 ? 14.402 -1.368 -11.012 1.00 83.31 100 PHE A C 1
ATOM 743 O O . PHE A 1 100 ? 15.168 -1.683 -11.926 1.00 83.31 100 PHE A O 1
ATOM 750 N N . GLY A 1 101 ? 13.408 -0.489 -11.166 1.00 71.25 101 GLY A N 1
ATOM 751 C CA . GLY A 1 101 ? 13.113 0.214 -12.411 1.00 71.25 101 GLY A CA 1
ATOM 752 C C . GLY A 1 101 ? 12.580 -0.699 -13.519 1.00 71.25 101 GLY A C 1
ATOM 753 O O . GLY A 1 101 ? 12.527 -1.924 -13.388 1.00 71.25 101 GLY A O 1
ATOM 754 N N . ALA A 1 102 ? 12.169 -0.086 -14.628 1.00 72.19 102 ALA A N 1
ATOM 755 C CA . ALA A 1 102 ? 11.820 -0.827 -15.838 1.00 72.19 102 ALA A CA 1
ATOM 756 C C . ALA A 1 102 ? 13.091 -1.307 -16.555 1.00 72.19 102 ALA A C 1
ATOM 758 O O . ALA A 1 102 ? 14.157 -0.688 -16.462 1.00 72.19 102 ALA A O 1
ATOM 759 N N . ARG A 1 103 ? 12.991 -2.409 -17.303 1.00 66.62 103 ARG A N 1
ATOM 760 C CA . ARG A 1 103 ? 14.137 -2.987 -18.023 1.00 66.62 103 ARG A CA 1
ATOM 761 C C . ARG A 1 103 ? 14.723 -2.011 -19.048 1.00 66.62 103 ARG A C 1
ATOM 763 O O . ARG A 1 103 ? 15.929 -2.028 -19.293 1.00 66.62 103 ARG A O 1
ATOM 770 N N . GLU A 1 104 ? 13.881 -1.161 -19.620 1.00 64.75 104 GLU A N 1
ATOM 771 C CA . GLU A 1 104 ? 14.224 -0.164 -20.629 1.00 64.75 104 GLU A CA 1
ATOM 772 C C . GLU A 1 104 ? 14.978 1.039 -20.034 1.00 64.75 104 GLU A C 1
ATOM 774 O O . GLU A 1 104 ? 15.937 1.508 -20.646 1.00 64.75 104 GLU A O 1
ATOM 779 N N . GLU A 1 105 ? 14.644 1.455 -18.805 1.00 60.78 105 GLU A N 1
ATOM 780 C CA . GLU A 1 105 ? 15.279 2.580 -18.083 1.00 60.78 105 GLU A CA 1
ATOM 781 C C . GLU A 1 105 ? 16.767 2.298 -17.772 1.00 60.78 105 GLU A C 1
ATOM 783 O O . GLU A 1 105 ? 17.581 3.210 -17.637 1.00 60.78 105 GLU A O 1
ATOM 788 N N . ASN A 1 106 ? 17.153 1.017 -17.731 1.00 60.78 106 ASN A N 1
ATOM 789 C CA . ASN A 1 106 ? 18.526 0.572 -17.481 1.00 60.78 106 ASN A CA 1
ATOM 790 C C . ASN A 1 106 ? 19.405 0.477 -18.749 1.00 60.78 106 ASN A C 1
ATOM 792 O O . ASN A 1 106 ? 20.560 0.064 -18.647 1.00 60.78 106 ASN A O 1
ATOM 796 N N . ARG A 1 107 ? 18.906 0.817 -19.949 1.00 64.62 107 ARG A N 1
ATOM 797 C CA . ARG A 1 107 ? 19.692 0.686 -21.198 1.00 64.62 107 ARG A CA 1
ATOM 798 C C . ARG A 1 107 ? 20.429 1.952 -21.630 1.00 64.62 107 ARG A C 1
ATOM 800 O O . ARG A 1 107 ? 21.416 1.839 -22.350 1.00 64.62 107 ARG A O 1
ATOM 807 N N . MET A 1 108 ? 19.989 3.138 -21.210 1.00 71.31 108 MET A N 1
ATOM 808 C CA . MET A 1 108 ? 20.624 4.403 -21.597 1.00 71.31 108 MET A CA 1
ATOM 809 C C . MET A 1 108 ? 21.306 5.055 -20.391 1.00 71.31 108 MET A C 1
ATOM 811 O O . MET A 1 108 ? 20.652 5.391 -19.407 1.00 71.31 108 MET A O 1
ATOM 815 N N . SER A 1 109 ? 22.616 5.299 -20.476 1.00 72.12 109 SER A N 1
ATOM 816 C CA . SER A 1 109 ? 23.416 5.882 -19.383 1.00 72.12 109 SER A CA 1
ATOM 817 C C . SER A 1 109 ? 22.885 7.239 -18.896 1.00 72.12 109 SER A C 1
ATOM 819 O O . SER A 1 109 ? 22.977 7.556 -17.712 1.00 72.12 109 SER A O 1
ATOM 821 N N . PHE A 1 110 ? 22.267 8.020 -19.787 1.00 73.69 110 PHE A N 1
ATOM 822 C CA . PHE A 1 110 ? 21.629 9.292 -19.439 1.00 73.69 110 PHE A CA 1
ATOM 823 C C . PHE A 1 110 ? 20.340 9.112 -18.615 1.00 73.69 110 PHE A C 1
ATOM 825 O O . PHE A 1 110 ? 20.093 9.866 -17.675 1.00 73.69 110 PHE A O 1
ATOM 832 N N . GLN A 1 111 ? 19.549 8.073 -18.905 1.00 69.88 111 GLN A N 1
ATOM 833 C CA . GLN A 1 111 ? 18.348 7.743 -18.127 1.00 69.88 111 GLN A CA 1
ATOM 834 C C . GLN A 1 111 ? 18.715 7.224 -16.731 1.00 69.88 111 GLN A C 1
ATOM 836 O O . GLN A 1 111 ? 18.054 7.572 -15.754 1.00 69.88 111 GLN A O 1
ATOM 841 N N . MET A 1 112 ? 19.828 6.492 -16.603 1.00 71.56 112 MET A N 1
ATOM 842 C CA . MET A 1 112 ? 20.351 6.091 -15.294 1.00 71.56 112 MET A CA 1
ATOM 843 C C . MET A 1 112 ? 20.695 7.294 -14.409 1.00 71.56 112 MET A C 1
ATOM 845 O O . MET A 1 112 ? 20.337 7.288 -13.232 1.00 71.56 112 MET A O 1
ATOM 849 N N . LEU A 1 113 ? 21.328 8.339 -14.956 1.00 78.75 113 LEU A N 1
ATOM 850 C CA . LEU A 1 113 ? 21.664 9.544 -14.190 1.00 78.75 113 LEU A CA 1
ATOM 851 C C . LEU A 1 113 ? 20.401 10.272 -13.696 1.00 78.75 113 LEU A C 1
ATOM 853 O O . LEU A 1 113 ? 20.310 10.629 -12.522 1.00 78.75 113 LEU A O 1
ATOM 857 N N . MET A 1 114 ? 19.391 10.403 -14.562 1.00 78.81 114 MET A N 1
ATOM 858 C CA . MET A 1 114 ? 18.084 10.978 -14.209 1.00 78.81 114 MET A CA 1
ATOM 859 C C . MET A 1 114 ? 17.301 10.127 -13.196 1.00 78.81 114 MET A C 1
ATOM 861 O O . MET A 1 114 ? 16.439 10.644 -12.487 1.00 78.81 114 MET A O 1
ATOM 865 N N . SER A 1 115 ? 17.612 8.833 -13.081 1.00 79.25 115 SER A N 1
ATOM 866 C CA . SER A 1 115 ? 16.964 7.934 -12.121 1.00 79.25 115 SER A CA 1
ATOM 867 C C . SER A 1 115 ? 17.513 8.048 -10.692 1.00 79.25 115 SER A C 1
ATOM 869 O O . SER A 1 115 ? 16.882 7.540 -9.766 1.00 79.25 115 SER A O 1
ATOM 871 N N . ILE A 1 116 ? 18.652 8.723 -10.465 1.00 84.56 116 ILE A N 1
ATOM 872 C CA . ILE A 1 116 ? 19.270 8.823 -9.128 1.00 84.56 116 ILE A CA 1
ATOM 873 C C . ILE A 1 116 ? 18.356 9.543 -8.119 1.00 84.56 116 ILE A C 1
ATOM 875 O O . ILE A 1 116 ? 18.092 8.958 -7.063 1.00 84.56 116 ILE A O 1
ATOM 879 N N . PRO A 1 117 ? 17.809 10.745 -8.405 1.00 86.50 117 PRO A N 1
ATOM 880 C CA . PRO A 1 117 ? 16.895 11.414 -7.476 1.00 86.50 117 PRO A CA 1
ATOM 881 C C . PRO A 1 117 ? 15.635 10.586 -7.206 1.00 86.50 117 PRO A C 1
ATOM 883 O O . PRO A 1 117 ? 15.183 10.497 -6.066 1.00 86.50 117 PRO A O 1
ATOM 886 N N . LYS A 1 118 ? 15.110 9.919 -8.245 1.00 85.25 118 LYS A N 1
ATOM 887 C CA . LYS A 1 118 ? 13.960 9.012 -8.146 1.00 85.25 118 LYS A CA 1
ATOM 888 C C . LYS A 1 118 ? 14.257 7.867 -7.180 1.00 85.25 118 LYS A C 1
ATOM 890 O O . LYS A 1 118 ? 13.509 7.689 -6.230 1.00 85.25 118 LYS A O 1
ATOM 895 N N . ARG A 1 119 ? 15.376 7.155 -7.352 1.00 87.88 119 ARG A N 1
ATOM 896 C CA . ARG A 1 119 ? 15.788 6.053 -6.463 1.00 87.88 119 ARG A CA 1
ATOM 897 C C . ARG A 1 119 ? 16.003 6.518 -5.027 1.00 87.88 119 ARG A C 1
ATOM 899 O O . ARG A 1 119 ? 15.588 5.825 -4.103 1.00 87.88 119 ARG A O 1
ATOM 906 N N . PHE A 1 120 ? 16.615 7.686 -4.831 1.00 90.69 120 PHE A N 1
ATOM 907 C CA . PHE A 1 120 ? 16.784 8.266 -3.499 1.00 90.69 120 PHE A CA 1
ATOM 908 C C . PHE A 1 120 ? 15.431 8.518 -2.823 1.00 90.69 120 PHE A C 1
ATOM 910 O O . PHE A 1 120 ? 15.212 8.084 -1.693 1.00 90.69 120 PHE A O 1
ATOM 917 N N . PHE A 1 121 ? 14.491 9.136 -3.539 1.00 92.25 121 PHE A N 1
ATOM 918 C CA . PHE A 1 121 ? 13.134 9.332 -3.040 1.00 92.25 121 PHE A CA 1
ATOM 919 C C . PHE A 1 121 ? 12.430 7.997 -2.755 1.00 92.25 121 PHE A C 1
ATOM 921 O O . PHE A 1 121 ? 11.820 7.841 -1.700 1.00 92.25 121 PHE A O 1
ATOM 928 N N . SER A 1 122 ? 12.578 6.994 -3.628 1.00 91.06 122 SER A N 1
ATOM 929 C CA . SER A 1 122 ? 12.018 5.656 -3.408 1.00 91.06 122 SER A CA 1
ATOM 930 C C . SER A 1 122 ? 12.556 5.003 -2.133 1.00 91.06 122 SER A C 1
ATOM 932 O O . SER A 1 122 ? 11.791 4.341 -1.435 1.00 91.06 122 SER A O 1
ATOM 934 N N . ILE A 1 123 ? 13.834 5.205 -1.788 1.00 94.00 123 ILE A N 1
ATOM 935 C CA . ILE A 1 123 ? 14.420 4.720 -0.527 1.00 94.00 123 ILE A CA 1
ATOM 936 C C . ILE A 1 123 ? 13.782 5.423 0.677 1.00 94.00 123 ILE A C 1
ATOM 938 O O . ILE A 1 123 ? 13.438 4.758 1.652 1.00 94.00 123 ILE A O 1
ATOM 942 N N . LEU A 1 124 ? 13.565 6.740 0.618 1.00 96.25 124 LEU A N 1
ATOM 943 C CA . LEU A 1 124 ? 12.871 7.458 1.695 1.00 96.25 124 LEU A CA 1
ATOM 944 C C . LEU A 1 124 ? 11.443 6.933 1.889 1.00 96.25 124 LEU A C 1
ATOM 946 O O . LEU A 1 124 ? 11.031 6.651 3.014 1.00 96.25 124 LEU A O 1
ATOM 950 N N . VAL A 1 125 ? 10.712 6.731 0.789 1.00 96.00 125 VAL A N 1
ATOM 951 C CA . VAL A 1 125 ? 9.363 6.145 0.817 1.00 96.00 125 VAL A CA 1
ATOM 952 C C . VAL A 1 125 ? 9.395 4.702 1.332 1.00 96.00 125 VAL A C 1
ATOM 954 O O . VAL A 1 125 ? 8.498 4.302 2.068 1.00 96.00 125 VAL A O 1
ATOM 957 N N . LEU A 1 126 ? 10.449 3.935 1.033 1.00 96.00 126 LEU A N 1
ATOM 958 C CA . LEU A 1 126 ? 10.621 2.571 1.535 1.00 96.00 126 LEU A CA 1
ATOM 959 C C . LEU A 1 126 ? 10.770 2.559 3.060 1.00 96.00 126 LEU A C 1
ATOM 961 O O . LEU A 1 126 ? 10.097 1.786 3.737 1.00 96.00 126 LEU A O 1
ATOM 965 N N . VAL A 1 127 ? 11.623 3.431 3.606 1.00 97.38 127 VAL A N 1
ATOM 966 C CA . VAL A 1 127 ? 11.823 3.564 5.059 1.00 97.38 127 VAL A CA 1
ATOM 967 C C . VAL A 1 127 ? 10.527 3.990 5.747 1.00 97.38 127 VAL A C 1
ATOM 969 O O . VAL A 1 127 ? 10.157 3.421 6.779 1.00 97.38 127 VAL A O 1
ATOM 972 N N . LEU A 1 128 ? 9.799 4.942 5.158 1.00 97.12 128 LEU A N 1
ATOM 973 C CA . LEU A 1 128 ? 8.492 5.361 5.660 1.00 97.12 128 LEU A CA 1
ATOM 974 C C . LEU A 1 128 ? 7.485 4.201 5.638 1.00 97.12 128 LEU A C 1
ATOM 976 O O . LEU A 1 128 ? 6.798 3.969 6.631 1.00 97.12 128 LEU A O 1
ATOM 980 N N . GLY A 1 129 ? 7.443 3.438 4.544 1.00 96.56 129 GLY A N 1
ATOM 981 C CA . GLY A 1 129 ? 6.573 2.275 4.386 1.00 96.56 129 GLY A CA 1
ATOM 982 C C . GLY A 1 129 ? 6.857 1.177 5.410 1.00 96.56 129 GLY A C 1
ATOM 983 O O . GLY A 1 129 ? 5.929 0.655 6.022 1.00 96.56 129 GLY A O 1
ATOM 984 N N . ILE A 1 130 ? 8.133 0.877 5.671 1.00 97.44 130 ILE A N 1
ATOM 985 C CA . ILE A 1 130 ? 8.543 -0.058 6.732 1.00 97.44 130 ILE A CA 1
ATOM 986 C C . ILE A 1 130 ? 8.090 0.453 8.099 1.00 97.44 130 ILE A C 1
ATOM 988 O O . ILE A 1 130 ? 7.505 -0.302 8.870 1.00 97.44 130 ILE A O 1
ATOM 992 N N . THR A 1 131 ? 8.314 1.735 8.388 1.00 96.75 131 THR A N 1
ATOM 993 C CA . THR A 1 131 ? 7.921 2.346 9.665 1.00 96.75 131 THR A CA 1
ATOM 994 C C . THR A 1 131 ? 6.408 2.256 9.880 1.00 96.75 131 THR A C 1
ATOM 996 O O . THR A 1 131 ? 5.968 1.831 10.947 1.00 96.75 131 THR A O 1
ATOM 999 N N . LEU A 1 132 ? 5.607 2.577 8.859 1.00 96.38 132 LEU A N 1
ATOM 1000 C CA . LEU A 1 132 ? 4.146 2.454 8.902 1.00 96.38 132 LEU A CA 1
ATOM 1001 C C . LEU A 1 132 ? 3.689 0.999 9.027 1.00 96.38 132 LEU A C 1
ATOM 1003 O O . LEU A 1 132 ? 2.794 0.708 9.816 1.00 96.38 132 LEU A O 1
ATOM 1007 N N . GLY A 1 133 ? 4.319 0.080 8.293 1.00 95.69 133 GLY A N 1
ATOM 1008 C CA . GLY A 1 133 ? 4.024 -1.348 8.369 1.00 95.69 133 GLY A CA 1
ATOM 1009 C C . GLY A 1 133 ? 4.270 -1.908 9.769 1.00 95.69 133 GLY A C 1
ATOM 1010 O O . GLY A 1 133 ? 3.412 -2.590 10.325 1.00 95.69 133 GLY A O 1
ATOM 1011 N N . LEU A 1 134 ? 5.409 -1.561 10.375 1.00 96.88 134 LEU A N 1
ATOM 1012 C CA . LEU A 1 134 ? 5.743 -1.952 11.743 1.00 96.88 134 LEU A CA 1
ATOM 1013 C C . LEU A 1 134 ? 4.806 -1.311 12.769 1.00 96.88 134 LEU A C 1
ATOM 1015 O O . LEU A 1 134 ? 4.349 -2.010 13.668 1.00 96.88 134 LEU A O 1
ATOM 1019 N N . ALA A 1 135 ? 4.479 -0.024 12.624 1.00 94.75 135 ALA A N 1
ATOM 1020 C CA . ALA A 1 135 ? 3.523 0.655 13.498 1.00 94.75 135 ALA A CA 1
ATOM 1021 C C . ALA A 1 135 ? 2.125 0.017 13.420 1.00 94.75 135 ALA A C 1
ATOM 1023 O O . ALA A 1 135 ? 1.513 -0.246 14.454 1.00 94.75 135 ALA A O 1
ATOM 1024 N N . GLY A 1 136 ? 1.655 -0.308 12.211 1.00 95.56 136 GLY A N 1
ATOM 1025 C CA . GLY A 1 136 ? 0.386 -1.001 11.996 1.00 95.56 136 GLY A CA 1
ATOM 1026 C C . GLY A 1 136 ? 0.374 -2.406 12.598 1.00 95.56 136 GLY A C 1
ATOM 1027 O O . GLY A 1 136 ? -0.557 -2.758 13.317 1.00 95.56 136 GLY A O 1
ATOM 1028 N N . CYS A 1 137 ? 1.435 -3.194 12.384 1.00 96.75 137 CYS A N 1
ATOM 1029 C CA . CYS A 1 137 ? 1.602 -4.495 13.040 1.00 96.75 137 CYS A CA 1
ATOM 1030 C C . CYS A 1 137 ? 1.618 -4.372 14.568 1.00 96.75 137 CYS A C 1
ATOM 1032 O O . CYS A 1 137 ? 0.993 -5.179 15.254 1.00 96.75 137 CYS A O 1
ATOM 1034 N N . PHE A 1 138 ? 2.320 -3.372 15.103 1.00 96.19 138 PHE A N 1
ATOM 1035 C CA . PHE A 1 138 ? 2.409 -3.136 16.539 1.00 96.19 138 PHE A CA 1
ATOM 1036 C C . PHE A 1 138 ? 1.039 -2.813 17.148 1.00 96.19 138 PHE A C 1
ATOM 1038 O O . PHE A 1 138 ? 0.686 -3.407 18.166 1.00 96.19 138 PHE A O 1
ATOM 1045 N N . GLU A 1 139 ? 0.228 -1.967 16.506 1.00 95.75 139 GLU A N 1
ATOM 1046 C CA . GLU A 1 139 ? -1.141 -1.709 16.967 1.00 95.75 139 GLU A CA 1
ATOM 1047 C C . GLU A 1 139 ? -2.020 -2.965 16.911 1.00 95.75 139 GLU A C 1
ATOM 1049 O O . GLU A 1 139 ? -2.717 -3.271 17.877 1.00 95.75 139 GLU A O 1
ATOM 1054 N N . ILE A 1 140 ? -1.983 -3.709 15.800 1.00 95.50 140 ILE A N 1
ATOM 1055 C CA . ILE A 1 140 ? -2.841 -4.887 15.606 1.00 95.50 140 ILE A CA 1
ATOM 1056 C C . ILE A 1 140 ? -2.512 -5.980 16.633 1.00 95.50 140 ILE A C 1
ATOM 1058 O O . ILE A 1 140 ? -3.418 -6.607 17.179 1.00 95.50 140 ILE A O 1
ATOM 1062 N N . LEU A 1 141 ? -1.223 -6.217 16.897 1.00 96.94 141 LEU A N 1
ATOM 1063 C CA . LEU A 1 141 ? -0.774 -7.272 17.808 1.00 96.94 141 LEU A CA 1
ATOM 1064 C C . LEU A 1 141 ? -0.851 -6.858 19.283 1.00 96.94 141 LEU A C 1
ATOM 1066 O O . LEU A 1 141 ? -1.090 -7.706 20.141 1.00 96.94 141 LEU A O 1
ATOM 1070 N N . MET A 1 142 ? -0.628 -5.578 19.597 1.00 95.50 142 MET A N 1
ATOM 1071 C CA . MET A 1 142 ? -0.540 -5.071 20.971 1.00 95.50 142 MET A CA 1
ATOM 1072 C C . MET A 1 142 ? -1.295 -3.739 21.148 1.00 95.50 142 MET A C 1
ATOM 1074 O O . MET A 1 142 ? -0.686 -2.721 21.495 1.00 95.50 142 MET A O 1
ATOM 1078 N N . PRO A 1 143 ? -2.634 -3.726 21.007 1.00 92.25 143 PRO A N 1
ATOM 1079 C CA . PRO A 1 143 ? -3.421 -2.489 20.994 1.00 92.25 143 PRO A CA 1
ATOM 1080 C C . PRO A 1 143 ? -3.274 -1.674 22.286 1.00 92.25 143 PRO A C 1
ATOM 1082 O O . PRO A 1 143 ? -3.098 -0.463 22.240 1.00 92.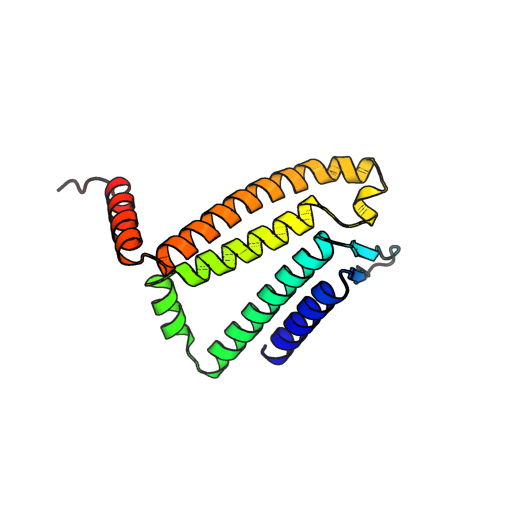25 143 PRO A O 1
ATOM 1085 N N . MET A 1 144 ? -3.237 -2.333 23.450 1.00 93.25 144 MET A N 1
ATOM 1086 C CA . MET A 1 144 ? -3.068 -1.647 24.740 1.00 93.25 144 MET A CA 1
ATOM 1087 C C . MET A 1 144 ? -1.698 -0.964 24.887 1.00 93.25 144 MET A C 1
ATOM 1089 O O . MET A 1 144 ? -1.586 0.058 25.561 1.00 93.25 144 MET A O 1
ATOM 1093 N N . ALA A 1 145 ? -0.640 -1.537 24.305 1.00 91.62 145 ALA A N 1
ATOM 1094 C CA . ALA A 1 145 ? 0.704 -0.960 24.357 1.00 91.62 145 ALA A CA 1
ATOM 1095 C C . ALA A 1 145 ? 0.845 0.212 23.377 1.00 91.62 145 ALA A C 1
ATOM 1097 O O . ALA A 1 145 ? 1.523 1.196 23.680 1.00 91.62 145 ALA A O 1
ATOM 1098 N N . PHE A 1 146 ? 0.174 0.113 22.229 1.00 91.00 146 PHE A N 1
ATOM 1099 C CA . PHE A 1 146 ? 0.079 1.189 21.254 1.00 91.00 146 PHE A CA 1
ATOM 1100 C C . PHE A 1 146 ? -0.639 2.411 21.835 1.00 91.00 146 PHE A C 1
ATOM 1102 O O . PHE A 1 146 ? -0.075 3.504 21.800 1.00 91.00 146 PHE A O 1
ATOM 1109 N N . ASP A 1 147 ? -1.809 2.209 22.455 1.00 90.38 147 ASP A N 1
ATOM 1110 C CA . ASP A 1 147 ? -2.612 3.280 23.063 1.00 90.38 147 ASP A CA 1
ATOM 1111 C C . ASP A 1 147 ? -1.775 4.065 24.103 1.00 90.38 147 ASP A C 1
ATOM 1113 O O . ASP A 1 147 ? -1.621 5.281 23.996 1.00 90.38 147 ASP A O 1
ATOM 1117 N N . ARG A 1 148 ? -1.080 3.363 25.015 1.00 90.38 148 ARG A N 1
ATOM 1118 C CA . ARG A 1 148 ? -0.176 3.988 26.011 1.00 90.38 148 ARG A CA 1
ATOM 1119 C C . ARG A 1 148 ? 0.973 4.778 25.384 1.00 90.38 148 ARG A C 1
ATOM 1121 O O . ARG A 1 148 ? 1.404 5.793 25.929 1.00 90.38 148 ARG A O 1
ATOM 1128 N N . SER A 1 149 ? 1.516 4.275 24.278 1.00 88.50 149 SER A N 1
ATOM 1129 C CA . SER A 1 149 ? 2.643 4.908 23.589 1.00 88.50 149 SER A CA 1
ATOM 1130 C C . SER A 1 149 ? 2.209 6.191 22.882 1.00 88.50 149 SER A C 1
ATOM 1132 O O . SER A 1 149 ? 2.955 7.169 22.892 1.00 88.50 149 SER A O 1
ATOM 1134 N N . MET A 1 150 ? 1.004 6.202 22.301 1.00 86.25 150 MET A N 1
ATOM 1135 C CA . MET A 1 150 ? 0.429 7.399 21.688 1.00 86.25 150 MET A CA 1
ATOM 1136 C C . MET A 1 150 ? 0.047 8.449 22.724 1.00 86.25 150 MET A C 1
ATOM 1138 O O . MET A 1 150 ? 0.388 9.613 22.522 1.00 86.25 150 MET A O 1
ATOM 1142 N N . ASP A 1 151 ? -0.556 8.057 23.847 1.00 86.56 151 ASP A N 1
ATOM 1143 C CA . ASP A 1 151 ? -0.877 8.989 24.935 1.00 86.56 151 ASP A CA 1
ATOM 1144 C C . ASP A 1 151 ? 0.388 9.712 25.430 1.00 86.56 151 ASP A C 1
ATOM 1146 O O . ASP A 1 151 ? 0.443 10.942 25.463 1.00 86.56 151 ASP A O 1
ATOM 1150 N N . GLY A 1 152 ? 1.469 8.964 25.681 1.00 83.88 152 GLY A N 1
ATOM 1151 C CA . GLY A 1 152 ? 2.748 9.545 26.098 1.00 83.88 152 GLY A CA 1
ATOM 1152 C C . GLY A 1 152 ? 3.425 10.430 25.041 1.00 83.88 152 GLY A C 1
ATOM 1153 O O . GLY A 1 152 ? 4.196 11.326 25.392 1.00 83.88 152 GLY A O 1
ATOM 1154 N N . LEU A 1 153 ? 3.164 10.201 23.749 1.00 85.38 153 LEU A N 1
ATOM 1155 C CA . LEU A 1 153 ? 3.662 11.051 22.664 1.00 85.38 153 LEU A CA 1
ATOM 1156 C C . LEU A 1 153 ? 2.860 12.356 22.577 1.00 85.38 153 LEU A C 1
ATOM 1158 O O . LEU A 1 153 ? 3.441 13.435 22.465 1.00 85.38 153 LEU A O 1
ATOM 1162 N N . VAL A 1 154 ? 1.531 12.259 22.661 1.00 86.25 154 VAL A N 1
ATOM 1163 C CA . VAL A 1 154 ? 0.612 13.403 22.619 1.00 86.25 154 VAL A CA 1
ATOM 1164 C C . VAL A 1 154 ? 0.845 14.328 23.811 1.00 86.25 154 VAL A C 1
ATOM 1166 O O . VAL A 1 154 ? 0.913 15.544 23.626 1.00 86.25 154 VAL A O 1
ATOM 1169 N N . ASP A 1 155 ? 1.051 13.773 25.005 1.00 84.44 155 ASP A N 1
ATOM 1170 C CA . ASP A 1 155 ? 1.327 14.550 26.216 1.00 84.44 155 ASP A CA 1
ATOM 1171 C C . ASP A 1 155 ? 2.635 15.346 26.124 1.00 84.44 155 ASP A C 1
ATOM 1173 O O . ASP A 1 155 ? 2.716 16.460 26.636 1.00 84.44 155 ASP A O 1
ATOM 1177 N N . LYS A 1 156 ? 3.647 14.829 25.416 1.00 85.19 156 LYS A N 1
ATOM 1178 C CA . LYS A 1 156 ? 4.906 15.555 25.169 1.00 85.19 156 LYS A CA 1
ATOM 1179 C C . LYS A 1 156 ? 4.771 16.682 24.147 1.00 85.19 156 LYS A C 1
ATOM 1181 O O . LYS A 1 156 ? 5.567 17.616 24.176 1.00 85.19 156 LYS A O 1
ATOM 1186 N N . ILE A 1 157 ? 3.820 16.573 23.221 1.00 83.94 157 ILE A N 1
ATOM 1187 C CA . ILE A 1 157 ? 3.614 17.547 22.137 1.00 83.94 157 ILE A CA 1
ATOM 1188 C C . ILE A 1 157 ? 2.627 18.644 22.563 1.00 83.94 157 ILE A C 1
ATOM 1190 O O . ILE A 1 157 ? 2.672 19.753 22.027 1.00 83.94 157 ILE A O 1
ATOM 1194 N N . ARG A 1 158 ? 1.737 18.374 23.531 1.00 81.38 158 ARG A N 1
ATOM 1195 C CA . ARG A 1 158 ? 0.798 19.381 24.038 1.00 81.38 158 ARG A CA 1
ATOM 1196 C C . ARG A 1 158 ? 1.552 20.538 24.712 1.00 81.38 158 ARG A C 1
ATOM 1198 O O . ARG A 1 158 ? 2.295 20.299 25.663 1.00 81.38 158 ARG A O 1
ATOM 1205 N N . PRO A 1 159 ? 1.342 21.797 24.281 1.00 75.06 159 PRO A N 1
ATOM 1206 C CA . PRO A 1 159 ? 1.891 22.942 24.993 1.00 75.06 159 PRO A CA 1
ATOM 1207 C C . PRO A 1 159 ? 1.273 23.024 26.399 1.00 75.06 159 PRO A C 1
ATOM 1209 O O . PRO A 1 159 ? 0.095 22.683 26.565 1.00 75.06 159 PRO A O 1
ATOM 1212 N N . PRO A 1 160 ? 2.031 23.476 27.416 1.00 77.19 160 PRO A N 1
ATOM 1213 C CA . PRO A 1 160 ? 1.490 23.645 28.756 1.00 77.19 160 PRO A CA 1
ATOM 1214 C C . PRO A 1 160 ? 0.323 24.632 28.703 1.00 77.19 160 PRO A C 1
ATOM 1216 O O . PRO A 1 160 ? 0.455 25.748 28.200 1.00 77.19 160 PRO A O 1
ATOM 1219 N N . VAL A 1 161 ? -0.836 24.212 29.211 1.00 77.06 161 VAL A N 1
ATOM 1220 C CA . VAL A 1 161 ? -1.995 25.093 29.363 1.00 77.06 161 VAL A CA 1
ATOM 1221 C C . VAL A 1 161 ? -1.666 26.069 30.492 1.00 77.06 161 VAL A C 1
ATOM 1223 O O . VAL A 1 161 ? -1.768 25.713 31.664 1.00 77.06 161 VAL A O 1
ATOM 1226 N N . ILE A 1 162 ? -1.221 27.277 30.139 1.00 69.31 162 ILE A N 1
ATOM 1227 C CA . ILE A 1 162 ? -1.060 28.380 31.090 1.00 69.31 162 ILE A CA 1
ATOM 1228 C C . ILE A 1 162 ? -2.478 28.767 31.530 1.00 69.31 162 ILE A C 1
ATOM 1230 O O . ILE A 1 162 ? -3.266 29.243 30.712 1.00 69.31 162 ILE A O 1
ATOM 1234 N N . ARG A 1 163 ? -2.823 28.457 32.782 1.00 60.91 163 ARG A N 1
ATOM 1235 C CA . ARG A 1 163 ? -4.052 28.924 33.433 1.00 60.91 163 ARG A CA 1
ATOM 1236 C C . ARG A 1 163 ? -3.815 30.262 34.108 1.00 60.91 163 ARG A C 1
ATOM 1238 O O . ARG A 1 163 ? -2.703 30.435 34.653 1.00 60.91 163 ARG A O 1
#

Sequence (163 aa):
MLPIGTAVVMWGIESIRKKYSSYDSSVEGGGSGYYYSYTGIAAVMDGITLTLLGAAIFITGFIGLFNLQGALISYMKARPGFAMLFAGIFMISASVTQIFGAREENRMSFQMLMSIPKRFFSILVLVLGITLGLAGCFEILMPMAFDRSMDGLVDKIRPPVIR

Radius of gyration: 20.06 Å; chains: 1; bounding box: 47×44×66 Å

pLDDT: mean 84.78, std 12.47, range [39.28, 97.44]

Foldseek 3Di:
DQVQLVVLLVLLVVLLVVQKDWDFPPDVDPDDTDIFIGHHLLSNLVSVLSNLVSVVVNVVVVCVVVVCVVVVVVCCVLQVLVVLQSQLSNLQSVLVNLLVGTPVCVPDPVSVVVSVVVNVVSVVSNVSSPVSNVLSVCCVVPVPVNVVVVVVVVVVVDDDDDD